Protein AF-A0A937JZW7-F1 (afdb_monomer_lite)

Structure (mmCIF, N/CA/C/O backbone):
data_AF-A0A937JZW7-F1
#
_entry.id   AF-A0A937JZW7-F1
#
loop_
_atom_site.group_PDB
_atom_site.id
_atom_site.type_symbol
_atom_site.label_atom_id
_atom_site.label_alt_id
_atom_site.label_comp_id
_atom_site.label_asym_id
_atom_site.label_entity_id
_atom_site.label_seq_id
_atom_site.pdbx_PDB_ins_code
_atom_site.Cartn_x
_atom_site.Cartn_y
_atom_site.Cartn_z
_atom_site.occupancy
_atom_site.B_iso_or_equiv
_atom_site.auth_seq_id
_atom_site.auth_comp_id
_atom_site.auth_asym_id
_atom_site.auth_atom_id
_atom_site.pdbx_PDB_model_num
ATOM 1 N N . MET A 1 1 ? -21.973 8.677 -14.167 1.00 33.25 1 MET A N 1
ATOM 2 C CA . MET A 1 1 ? -20.826 8.998 -15.044 1.00 33.25 1 MET A CA 1
ATOM 3 C C . MET A 1 1 ? -20.046 7.709 -15.232 1.00 33.25 1 MET A C 1
ATOM 5 O O . MET A 1 1 ? -19.801 7.050 -14.233 1.00 33.25 1 MET A O 1
ATOM 9 N N . ALA A 1 2 ? -19.774 7.284 -16.466 1.00 32.41 2 ALA A N 1
ATOM 10 C CA . ALA A 1 2 ? -19.089 6.018 -16.739 1.00 32.41 2 ALA A CA 1
ATOM 11 C C . ALA A 1 2 ? -17.588 6.276 -16.925 1.00 32.41 2 ALA A C 1
ATOM 13 O O . ALA A 1 2 ? -17.199 6.986 -17.850 1.00 32.41 2 ALA A O 1
ATOM 14 N N . THR A 1 3 ? -16.759 5.736 -16.034 1.00 32.16 3 THR A N 1
ATOM 15 C CA . THR A 1 3 ? -15.297 5.839 -16.112 1.00 32.16 3 THR A CA 1
ATOM 16 C C . THR A 1 3 ? -14.780 4.819 -17.125 1.00 32.16 3 THR A C 1
ATOM 18 O O . THR A 1 3 ? -15.023 3.622 -16.990 1.00 32.16 3 THR A O 1
ATOM 21 N N . GLN A 1 4 ? -14.092 5.283 -18.168 1.00 31.52 4 GLN A N 1
ATOM 22 C CA . GLN A 1 4 ? -13.534 4.420 -19.207 1.00 31.52 4 GLN A CA 1
ATOM 23 C C . GLN A 1 4 ? -12.167 3.875 -18.769 1.00 31.52 4 GLN A C 1
ATOM 25 O O . GLN A 1 4 ? -11.205 4.628 -18.637 1.00 31.52 4 GLN A O 1
ATOM 30 N N . LEU A 1 5 ? -12.088 2.562 -18.535 1.00 35.84 5 LEU A N 1
ATOM 31 C CA . LEU A 1 5 ? -10.853 1.854 -18.187 1.00 35.84 5 LEU A CA 1
ATOM 32 C C . LEU A 1 5 ? -9.959 1.711 -19.432 1.00 35.84 5 LEU A C 1
ATOM 34 O O . LEU A 1 5 ? -10.343 1.068 -20.410 1.00 35.84 5 LEU A O 1
ATOM 38 N N . TYR A 1 6 ? -8.763 2.301 -19.403 1.00 37.03 6 TYR A N 1
ATOM 39 C CA . TYR A 1 6 ? -7.737 2.110 -20.432 1.00 37.03 6 TYR A CA 1
ATOM 40 C C . TYR A 1 6 ? -6.861 0.904 -20.077 1.00 37.03 6 TYR A C 1
ATOM 42 O O . TYR A 1 6 ? -6.013 0.984 -19.192 1.00 37.03 6 TYR A O 1
ATOM 50 N N . VAL A 1 7 ? -7.033 -0.212 -20.789 1.00 44.12 7 VAL A N 1
ATOM 51 C CA . VAL A 1 7 ? -6.154 -1.387 -20.667 1.00 44.12 7 VAL A CA 1
ATOM 52 C C . VAL A 1 7 ? -4.987 -1.237 -21.645 1.00 44.12 7 VAL A C 1
ATOM 54 O O . VAL A 1 7 ? -5.178 -1.210 -22.863 1.00 44.12 7 VAL A O 1
ATOM 57 N N . LYS A 1 8 ? -3.755 -1.140 -21.134 1.00 43.12 8 LYS A N 1
ATOM 58 C CA . LYS A 1 8 ? -2.540 -1.078 -21.961 1.00 43.12 8 LYS A CA 1
ATOM 59 C C . LYS A 1 8 ? -2.160 -2.485 -22.429 1.00 43.12 8 LYS A C 1
ATOM 61 O O . LYS A 1 8 ? -1.347 -3.166 -21.820 1.00 43.12 8 LYS A O 1
ATOM 66 N N . THR A 1 9 ? -2.753 -2.940 -23.526 1.00 48.00 9 THR A N 1
ATOM 67 C CA . THR A 1 9 ? -2.437 -4.250 -24.118 1.00 48.00 9 THR A CA 1
ATOM 68 C C . THR A 1 9 ? -1.087 -4.249 -24.843 1.00 48.00 9 THR A C 1
ATOM 70 O O . THR A 1 9 ? -0.912 -3.524 -25.824 1.00 48.00 9 THR A O 1
ATOM 73 N N . LYS A 1 10 ? -0.148 -5.109 -24.423 1.00 52.41 10 LYS A N 1
ATOM 74 C CA . LYS A 1 10 ? 1.067 -5.432 -25.195 1.00 52.41 10 LYS A CA 1
ATOM 75 C C . LYS A 1 10 ? 0.807 -6.667 -26.067 1.00 52.41 10 LYS A C 1
ATOM 77 O O . LYS A 1 10 ? 0.259 -7.665 -25.603 1.00 52.41 10 LYS A O 1
ATOM 82 N N . LYS A 1 11 ? 1.179 -6.602 -27.350 1.00 54.97 11 LYS A N 1
ATOM 83 C CA . LYS A 1 11 ? 1.067 -7.734 -28.288 1.00 54.97 11 LYS A CA 1
ATOM 84 C C . LYS A 1 11 ? 2.317 -8.608 -28.185 1.00 54.97 11 LYS A C 1
ATOM 86 O O . LYS A 1 11 ? 3.413 -8.120 -28.446 1.00 54.97 11 LYS A O 1
ATOM 91 N N . GLY A 1 12 ? 2.144 -9.876 -27.820 1.00 55.84 12 GLY A N 1
ATOM 92 C CA . GLY A 1 12 ? 3.203 -10.884 -27.865 1.00 55.84 12 GLY A CA 1
ATOM 93 C C . GLY A 1 12 ? 3.228 -11.601 -29.215 1.00 55.84 12 GLY A C 1
ATOM 94 O O . GLY A 1 12 ? 2.178 -11.873 -29.804 1.00 55.84 12 GLY A O 1
ATOM 95 N N . TYR A 1 13 ? 4.424 -11.928 -29.700 1.00 70.12 13 TYR A N 1
ATOM 96 C CA . TYR A 1 13 ? 4.620 -12.710 -30.920 1.00 70.12 13 TYR A CA 1
ATOM 97 C C . TYR A 1 13 ? 5.518 -13.903 -30.607 1.00 70.12 13 TYR A C 1
ATOM 99 O O . TYR A 1 13 ? 6.548 -13.741 -29.958 1.00 70.12 13 TYR A O 1
ATOM 107 N N . ILE A 1 14 ? 5.142 -15.085 -31.092 1.00 70.00 14 ILE A N 1
ATOM 108 C CA . ILE A 1 14 ? 6.017 -16.262 -31.108 1.00 70.00 14 ILE A CA 1
ATOM 109 C C . ILE A 1 14 ? 6.509 -16.460 -32.541 1.00 70.00 14 ILE A C 1
ATOM 111 O O . ILE A 1 14 ? 5.720 -16.373 -33.484 1.00 70.00 14 ILE A O 1
ATOM 115 N N . TYR A 1 15 ? 7.806 -16.716 -32.701 1.00 70.56 15 TYR A N 1
ATOM 116 C CA . TYR A 1 15 ? 8.421 -17.032 -33.988 1.00 70.56 15 TYR A CA 1
ATOM 117 C C . TYR A 1 15 ? 8.579 -18.549 -34.138 1.00 70.56 15 TYR A C 1
ATOM 119 O O . TYR A 1 15 ? 9.352 -19.168 -33.412 1.00 70.56 15 TYR A O 1
ATOM 127 N N . GLU A 1 16 ? 7.855 -19.142 -35.086 1.00 77.00 16 GLU A N 1
ATOM 128 C CA . GLU A 1 16 ? 7.901 -20.574 -35.405 1.00 77.00 16 GLU A CA 1
ATOM 129 C C . GLU A 1 16 ? 7.823 -20.778 -36.920 1.00 77.00 16 GLU A C 1
ATOM 131 O O . GLU A 1 16 ? 7.019 -20.135 -37.594 1.00 77.00 16 GLU A O 1
ATOM 136 N N . ASN A 1 17 ? 8.608 -21.713 -37.468 1.00 72.56 17 ASN A N 1
ATOM 137 C CA . ASN A 1 17 ? 8.569 -22.093 -38.890 1.00 72.56 17 ASN A CA 1
ATOM 138 C C . ASN A 1 17 ? 8.607 -20.884 -39.851 1.00 72.56 17 ASN A C 1
ATOM 140 O O . ASN A 1 17 ? 7.768 -20.759 -40.747 1.00 72.56 17 ASN A O 1
ATOM 144 N N . ASN A 1 18 ? 9.563 -19.972 -39.638 1.00 76.19 18 ASN A N 1
ATOM 145 C CA . ASN A 1 18 ? 9.732 -18.731 -40.404 1.00 76.19 18 ASN A CA 1
ATOM 146 C C . ASN A 1 18 ? 8.523 -17.776 -40.411 1.00 76.19 18 ASN A C 1
ATOM 148 O O . ASN A 1 18 ? 8.438 -16.901 -41.270 1.00 76.19 18 ASN A O 1
ATOM 152 N N . ASN A 1 19 ? 7.600 -17.903 -39.454 1.00 67.44 19 ASN A N 1
ATOM 153 C CA . ASN A 1 19 ? 6.432 -17.036 -39.347 1.00 67.44 19 ASN A CA 1
ATOM 154 C C . ASN A 1 19 ? 6.188 -16.576 -37.905 1.00 67.44 19 ASN A C 1
ATOM 156 O O . ASN A 1 19 ? 6.408 -17.311 -36.942 1.00 67.44 19 ASN A O 1
ATOM 160 N N . PHE A 1 20 ? 5.682 -15.350 -37.759 1.00 72.69 20 PHE A N 1
ATOM 161 C CA . PHE A 1 20 ? 5.207 -14.837 -36.478 1.00 72.69 20 PHE A CA 1
ATOM 162 C C . PHE A 1 20 ? 3.748 -15.238 -36.265 1.00 72.69 20 PHE A C 1
ATOM 164 O O . PHE A 1 20 ? 2.875 -14.874 -37.053 1.00 72.69 20 PHE A O 1
ATOM 171 N N . LYS A 1 21 ? 3.467 -15.945 -35.171 1.00 77.25 21 LYS A N 1
ATOM 172 C CA . LYS A 1 21 ? 2.104 -16.172 -34.684 1.00 77.25 21 LYS A CA 1
ATOM 173 C C . LYS A 1 21 ? 1.806 -15.180 -33.565 1.00 77.25 21 LYS A C 1
ATOM 175 O O . LYS A 1 21 ? 2.568 -15.065 -32.604 1.00 77.25 21 LYS A O 1
ATOM 180 N N . THR A 1 22 ? 0.695 -14.458 -33.685 1.00 63.03 22 THR A N 1
ATOM 181 C CA . THR A 1 22 ? 0.192 -13.603 -32.605 1.00 63.03 22 THR A CA 1
ATOM 182 C C . THR A 1 22 ? -0.320 -14.488 -31.479 1.00 63.03 22 THR A C 1
ATOM 184 O O . THR A 1 22 ? -1.243 -15.275 -31.684 1.00 63.03 22 THR A O 1
ATOM 187 N N . ILE A 1 23 ? 0.259 -14.343 -30.291 1.00 62.31 23 ILE A N 1
ATOM 188 C CA . ILE A 1 23 ? -0.305 -14.928 -29.078 1.00 62.31 23 ILE A CA 1
ATOM 189 C C . ILE A 1 23 ? -1.183 -13.899 -28.375 1.00 62.31 23 ILE A C 1
ATOM 191 O O . ILE A 1 23 ? -0.942 -12.690 -28.430 1.00 62.31 23 ILE A O 1
ATOM 195 N N . LYS A 1 24 ? -2.263 -14.399 -27.774 1.00 50.38 24 LYS A N 1
ATOM 196 C CA . LYS A 1 24 ? -3.271 -13.596 -27.086 1.00 50.38 24 LYS A CA 1
ATOM 197 C C . LYS A 1 24 ? -2.618 -12.824 -25.929 1.00 50.38 24 LYS A C 1
ATOM 199 O O . LYS A 1 24 ? -1.690 -13.307 -25.293 1.00 50.38 24 LYS A O 1
ATOM 204 N N . PHE A 1 25 ? -3.109 -11.605 -25.756 1.00 50.09 25 PHE A N 1
ATOM 205 C CA . PHE A 1 25 ? -2.622 -10.513 -24.918 1.00 50.09 25 PHE A CA 1
ATOM 206 C C . PHE A 1 25 ? -2.080 -10.916 -23.539 1.00 50.09 25 PHE A C 1
ATOM 208 O O . PHE A 1 25 ? -2.742 -11.642 -22.807 1.00 50.09 25 PHE A O 1
ATOM 215 N N . ILE A 1 26 ? -0.932 -10.341 -23.170 1.00 51.28 26 ILE A N 1
ATOM 216 C CA . ILE A 1 26 ? -0.556 -10.147 -21.767 1.00 51.28 26 ILE A CA 1
ATOM 217 C C . ILE A 1 26 ? -1.196 -8.813 -21.379 1.00 51.28 26 ILE A C 1
ATOM 219 O O . ILE A 1 26 ? -0.769 -7.756 -21.862 1.00 51.28 26 ILE A O 1
ATOM 223 N N . SER A 1 27 ? -2.281 -8.851 -20.613 1.00 52.00 27 SER A N 1
ATOM 224 C CA . SER A 1 27 ? -2.715 -7.670 -19.877 1.00 52.00 27 SER A CA 1
ATOM 225 C C . SER A 1 27 ? -1.698 -7.425 -18.763 1.00 52.00 27 SER A C 1
ATOM 227 O O . SER A 1 27 ? -1.299 -8.351 -18.062 1.00 52.00 27 SER A O 1
ATOM 229 N N . ASP A 1 28 ? -1.227 -6.183 -18.630 1.00 57.91 28 ASP A N 1
ATOM 230 C CA . ASP A 1 28 ? -0.708 -5.719 -17.342 1.00 57.91 28 ASP A CA 1
ATOM 231 C C . ASP A 1 28 ? -1.925 -5.728 -16.404 1.00 57.91 28 ASP A C 1
ATOM 233 O O . ASP A 1 28 ? -2.672 -4.748 -16.363 1.00 57.91 28 ASP A O 1
ATOM 237 N N . ASP A 1 29 ? -2.186 -6.849 -15.725 1.00 70.06 29 ASP A N 1
ATOM 238 C CA . ASP A 1 29 ? -3.260 -7.003 -14.730 1.00 70.06 29 ASP A CA 1
ATOM 239 C C . ASP A 1 29 ? -2.892 -6.246 -13.443 1.00 70.06 29 ASP A C 1
ATOM 241 O O . ASP A 1 29 ? -2.894 -6.777 -12.337 1.00 70.06 29 ASP A O 1
ATOM 245 N N . LYS A 1 30 ? -2.531 -4.966 -13.586 1.00 84.44 30 LYS A N 1
ATOM 246 C CA . LYS A 1 30 ? -2.352 -4.071 -12.452 1.00 84.44 30 LYS A CA 1
ATOM 247 C C . LYS A 1 30 ? -3.724 -3.860 -11.819 1.00 84.44 30 LYS A C 1
ATOM 249 O O . LYS A 1 30 ? -4.612 -3.273 -12.440 1.00 84.44 30 LYS A O 1
ATOM 254 N N . LEU A 1 31 ? -3.883 -4.299 -10.577 1.00 89.88 31 LEU A N 1
ATOM 255 C CA . LEU A 1 31 ? -5.099 -4.067 -9.808 1.00 89.88 31 LEU A CA 1
ATOM 256 C C . LEU A 1 31 ? -5.298 -2.568 -9.591 1.00 89.88 31 LEU A C 1
ATOM 258 O O . LEU A 1 31 ? -4.359 -1.856 -9.226 1.00 89.88 31 LEU A O 1
ATOM 262 N N . ASN A 1 32 ? -6.524 -2.087 -9.786 1.00 91.56 32 ASN A N 1
ATOM 263 C CA . ASN A 1 32 ? -6.867 -0.692 -9.533 1.00 91.56 32 ASN A CA 1
ATOM 264 C C . ASN A 1 32 ? -6.927 -0.438 -8.023 1.00 91.56 32 ASN A C 1
ATOM 266 O O . ASN A 1 32 ? -7.671 -1.113 -7.316 1.00 91.56 32 ASN A O 1
ATOM 270 N N . ALA A 1 33 ? -6.158 0.542 -7.554 1.00 95.12 33 ALA A N 1
ATOM 271 C CA . ALA A 1 33 ? -6.229 1.034 -6.184 1.00 95.12 33 ALA A CA 1
ATOM 272 C C . ALA A 1 33 ? -7.044 2.331 -6.129 1.00 95.12 33 ALA A C 1
ATOM 274 O O . ALA A 1 33 ? -7.026 3.117 -7.078 1.00 95.12 33 ALA A O 1
ATOM 275 N N . ILE A 1 34 ? -7.727 2.554 -5.007 1.00 96.81 34 ILE A N 1
ATOM 276 C CA . ILE A 1 34 ? -8.430 3.802 -4.688 1.00 96.81 34 ILE A CA 1
ATOM 277 C C . ILE A 1 34 ? -7.416 4.943 -4.557 1.00 96.81 34 ILE A C 1
ATOM 279 O O . ILE A 1 34 ? -7.602 6.025 -5.112 1.00 96.81 34 ILE A O 1
ATOM 283 N N . ILE A 1 35 ? -6.320 4.669 -3.851 1.00 97.44 35 ILE A N 1
ATOM 284 C CA . ILE A 1 35 ? -5.170 5.552 -3.676 1.00 97.44 35 ILE A CA 1
ATOM 285 C C . ILE A 1 35 ? -3.898 4.703 -3.609 1.00 97.44 35 ILE A C 1
ATOM 287 O O . ILE A 1 35 ? -3.930 3.561 -3.149 1.00 97.44 35 ILE A O 1
ATOM 291 N N . GLU A 1 36 ? -2.783 5.225 -4.113 1.00 97.25 36 GLU A N 1
ATOM 292 C CA . GLU A 1 36 ? -1.519 4.494 -4.187 1.00 97.25 36 GLU A CA 1
ATOM 293 C C . GLU A 1 36 ? -0.314 5.417 -4.017 1.00 97.25 36 GLU A C 1
ATOM 295 O O . GLU A 1 36 ? -0.331 6.550 -4.490 1.00 97.25 36 GLU A O 1
ATOM 300 N N . LEU A 1 37 ? 0.722 4.892 -3.362 1.00 96.44 37 LEU A N 1
ATOM 301 C CA . LEU A 1 37 ? 2.062 5.456 -3.282 1.00 96.44 37 LEU A CA 1
ATOM 302 C C . LEU A 1 37 ? 2.965 4.680 -4.243 1.00 96.44 37 LEU A C 1
ATOM 304 O O . LEU A 1 37 ? 3.022 3.446 -4.196 1.00 96.44 37 LEU A O 1
ATOM 308 N N . LYS A 1 38 ? 3.684 5.391 -5.109 1.00 95.56 38 LYS A N 1
ATOM 309 C CA . LYS A 1 38 ? 4.629 4.828 -6.078 1.00 95.56 38 LYS A CA 1
ATOM 310 C C . LYS A 1 38 ? 6.022 5.361 -5.836 1.00 95.56 38 LYS A C 1
ATOM 312 O O . LYS A 1 38 ? 6.207 6.506 -5.4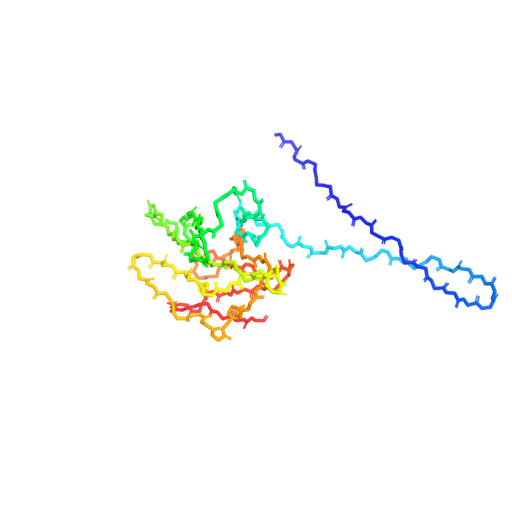38 1.00 95.56 38 LYS A O 1
ATOM 317 N N . SER A 1 39 ? 7.021 4.566 -6.201 1.00 93.88 39 SER A N 1
ATOM 318 C CA . SER A 1 39 ? 8.402 5.053 -6.249 1.00 93.88 39 SER A CA 1
ATOM 319 C C . SER A 1 39 ? 8.575 6.214 -7.240 1.00 93.88 39 SER A C 1
ATOM 321 O O . SER A 1 39 ? 9.380 7.110 -7.013 1.00 93.88 39 SER A O 1
ATOM 323 N N . GLU A 1 40 ? 7.769 6.249 -8.302 1.00 93.00 40 GLU A N 1
ATOM 324 C CA . GLU A 1 40 ? 7.757 7.328 -9.297 1.00 93.00 40 GLU A CA 1
ATOM 325 C C . GLU A 1 40 ? 7.299 8.679 -8.728 1.00 93.00 40 GLU A C 1
ATOM 327 O O . GLU A 1 40 ? 7.723 9.714 -9.239 1.00 93.00 40 GLU A O 1
ATOM 332 N N . ASP A 1 41 ? 6.501 8.688 -7.654 1.00 92.25 41 ASP A N 1
ATOM 333 C CA . ASP A 1 41 ? 6.022 9.924 -7.017 1.00 92.25 41 ASP A CA 1
ATOM 334 C C . ASP A 1 41 ? 7.173 10.720 -6.374 1.00 92.25 41 ASP A C 1
ATOM 336 O O . ASP A 1 41 ? 7.050 11.913 -6.115 1.00 92.25 41 ASP A O 1
ATOM 340 N N . PHE A 1 42 ? 8.330 10.091 -6.149 1.00 90.94 42 PHE A N 1
ATOM 341 C CA . PHE A 1 42 ? 9.526 10.764 -5.643 1.00 90.94 42 PHE A CA 1
ATOM 342 C C . PHE A 1 42 ? 10.292 11.505 -6.742 1.00 90.94 42 PHE A C 1
ATOM 344 O O . PHE A 1 42 ? 10.973 12.484 -6.449 1.00 90.94 42 PHE A O 1
ATOM 351 N N . LEU A 1 43 ? 10.142 11.092 -8.006 1.00 85.81 43 LEU A N 1
ATOM 352 C CA . LEU A 1 43 ? 10.864 11.666 -9.148 1.00 85.81 43 LEU A CA 1
ATOM 353 C C . LEU A 1 43 ? 10.328 13.037 -9.573 1.00 85.81 43 LEU A C 1
ATOM 355 O O . LEU A 1 43 ? 10.954 13.727 -10.372 1.00 85.81 43 LEU A O 1
ATOM 359 N N . THR A 1 44 ? 9.157 13.435 -9.075 1.00 79.75 44 THR A N 1
ATOM 360 C CA . THR A 1 44 ? 8.537 14.728 -9.393 1.00 79.75 44 THR A CA 1
ATOM 361 C C . THR A 1 44 ? 9.050 15.875 -8.528 1.00 79.75 44 THR A C 1
ATOM 363 O O . THR A 1 44 ? 8.572 16.999 -8.663 1.00 79.75 44 THR A O 1
ATOM 366 N N . TYR A 1 45 ? 9.988 15.612 -7.620 1.00 68.69 45 TYR A N 1
ATOM 367 C CA . TYR A 1 45 ? 10.518 16.607 -6.701 1.00 68.69 45 TYR A CA 1
ATOM 368 C C . TYR A 1 45 ? 11.984 16.912 -7.006 1.00 68.69 45 TYR A C 1
ATOM 370 O O . TYR A 1 45 ? 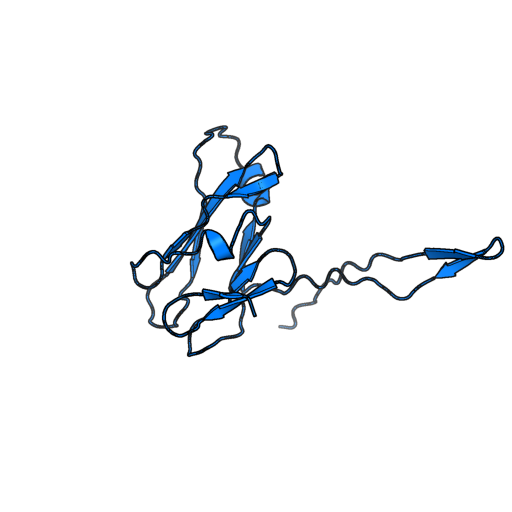12.788 16.001 -7.132 1.00 68.69 45 TYR A O 1
ATOM 378 N N . GLU A 1 46 ? 12.327 18.199 -7.062 1.00 65.56 46 GLU A N 1
ATOM 379 C CA . GLU A 1 46 ? 13.694 18.685 -7.325 1.00 65.56 46 GLU A CA 1
ATOM 380 C C . GLU A 1 46 ? 14.604 18.685 -6.078 1.00 65.56 46 GLU A C 1
ATOM 382 O O . GLU A 1 46 ? 15.734 19.161 -6.130 1.00 65.56 46 GLU A O 1
ATOM 387 N N . ASP A 1 47 ? 14.106 18.198 -4.939 1.00 64.00 47 ASP A N 1
ATOM 388 C CA . ASP A 1 47 ? 14.826 18.200 -3.664 1.00 64.00 47 ASP A CA 1
ATOM 389 C C . ASP A 1 47 ? 15.481 16.827 -3.434 1.00 64.00 47 ASP A C 1
ATOM 391 O O . ASP A 1 47 ? 14.799 15.868 -3.059 1.00 64.00 47 ASP A O 1
ATOM 395 N N . ASP A 1 48 ? 16.796 16.753 -3.678 1.00 59.53 48 ASP A N 1
ATOM 396 C CA . ASP A 1 48 ? 17.682 15.575 -3.563 1.00 59.53 48 ASP A CA 1
ATOM 397 C C . ASP A 1 48 ? 17.953 15.157 -2.099 1.00 59.53 48 ASP A C 1
ATOM 399 O O . ASP A 1 48 ? 19.043 14.710 -1.719 1.00 59.53 48 ASP A O 1
ATOM 403 N N . THR A 1 49 ? 16.974 15.318 -1.211 1.00 64.75 49 THR A N 1
ATOM 404 C CA . THR A 1 49 ? 17.108 14.855 0.169 1.00 64.75 49 THR A CA 1
ATOM 405 C C . THR A 1 49 ? 17.000 13.328 0.215 1.00 64.75 49 THR A C 1
ATOM 407 O O . THR A 1 49 ? 15.919 12.752 0.124 1.00 64.75 49 THR A O 1
ATOM 410 N N . PHE A 1 50 ? 18.145 12.667 0.412 1.00 62.28 50 PHE A N 1
ATOM 411 C CA . PHE A 1 50 ? 18.293 11.202 0.465 1.00 62.28 50 PHE A CA 1
ATOM 412 C C . PHE A 1 50 ? 17.392 10.497 1.505 1.00 62.28 50 PHE A C 1
ATOM 414 O O . PHE A 1 50 ? 17.164 9.296 1.405 1.00 62.28 50 PHE A O 1
ATOM 421 N N . ASP A 1 51 ? 16.861 11.225 2.495 1.00 73.19 51 ASP A N 1
ATOM 422 C CA . ASP A 1 51 ? 15.983 10.685 3.549 1.00 73.19 51 ASP A CA 1
ATOM 423 C C . ASP A 1 51 ? 14.512 11.114 3.403 1.00 73.19 51 ASP A C 1
ATOM 425 O O . ASP A 1 51 ? 13.733 11.130 4.358 1.00 73.19 51 ASP A O 1
ATOM 429 N N . LYS A 1 52 ? 14.111 11.509 2.194 1.00 85.38 52 LYS A N 1
ATOM 430 C CA . LYS A 1 52 ? 12.741 11.929 1.934 1.00 85.38 52 LYS A CA 1
ATOM 431 C C . LYS A 1 52 ? 11.764 10.766 2.112 1.00 85.38 52 LYS A C 1
ATOM 433 O O . LYS A 1 52 ? 11.882 9.724 1.468 1.00 85.38 52 LYS A O 1
ATOM 438 N N . LYS A 1 53 ? 10.748 10.995 2.944 1.00 91.88 53 LYS A N 1
ATOM 439 C CA . LYS A 1 53 ? 9.606 10.102 3.162 1.00 91.88 53 LYS A CA 1
ATOM 440 C C . LYS A 1 53 ? 8.358 10.732 2.543 1.00 91.88 53 LYS A C 1
ATOM 442 O O . LYS A 1 53 ? 8.075 11.901 2.802 1.00 91.88 53 LYS A O 1
ATOM 447 N N . LEU A 1 54 ? 7.635 9.977 1.718 1.00 94.56 54 LEU A N 1
ATOM 448 C CA . LEU A 1 54 ? 6.312 10.366 1.219 1.00 94.56 54 LEU A CA 1
ATOM 449 C C . LEU A 1 54 ? 5.250 9.472 1.846 1.00 94.56 54 LEU A C 1
ATOM 451 O O . LEU A 1 54 ? 5.521 8.318 2.194 1.00 94.56 54 LEU A O 1
ATOM 455 N N . SER A 1 55 ? 4.040 10.009 1.967 1.00 96.12 55 SER A N 1
ATOM 456 C CA . SER A 1 55 ? 2.901 9.273 2.488 1.00 96.12 55 SER A CA 1
ATOM 457 C C . SER A 1 55 ? 1.594 9.624 1.794 1.00 96.12 55 SER A C 1
ATOM 459 O O . SER A 1 55 ? 1.424 10.701 1.220 1.00 96.12 55 SER A O 1
ATOM 461 N N . ILE A 1 56 ? 0.677 8.664 1.843 1.00 97.38 56 ILE A N 1
ATOM 462 C CA . ILE A 1 56 ? -0.720 8.797 1.453 1.00 97.38 56 ILE A CA 1
ATOM 463 C C . ILE A 1 56 ? -1.586 8.558 2.687 1.00 97.38 56 ILE A C 1
ATOM 465 O O . ILE A 1 56 ? -1.216 7.785 3.574 1.00 97.38 56 ILE A O 1
ATOM 469 N N . LYS A 1 57 ? -2.745 9.214 2.723 1.00 97.75 57 LYS A N 1
ATOM 470 C CA . LYS A 1 57 ? -3.716 9.078 3.805 1.00 97.75 57 LYS A CA 1
ATOM 471 C C . LYS A 1 57 ? -5.018 8.486 3.302 1.00 97.75 57 LYS A C 1
ATOM 473 O O . LYS A 1 57 ? -5.474 8.853 2.217 1.00 97.75 57 LYS A O 1
ATOM 478 N N . TYR A 1 58 ? -5.588 7.568 4.072 1.00 97.56 58 TYR A N 1
ATOM 479 C CA . TYR A 1 58 ? -6.859 6.922 3.765 1.00 97.56 58 TYR A CA 1
ATOM 480 C C . TYR A 1 58 ? -7.427 6.254 5.019 1.00 97.56 58 TYR A C 1
ATOM 482 O O . TYR A 1 58 ? -6.662 5.691 5.782 1.00 97.56 58 TYR A O 1
ATOM 490 N N . ASP A 1 59 ? -8.740 6.286 5.224 1.00 97.56 59 ASP A N 1
ATOM 491 C CA . ASP A 1 59 ? -9.413 5.576 6.324 1.00 97.56 59 ASP A CA 1
ATOM 492 C C . ASP A 1 59 ? -9.545 4.075 5.982 1.00 97.56 59 ASP A C 1
ATOM 494 O O . ASP A 1 59 ? -10.383 3.677 5.165 1.00 97.56 59 ASP A O 1
ATOM 498 N N . LEU A 1 60 ? -8.657 3.238 6.529 1.00 97.06 60 LEU A N 1
ATOM 499 C CA . LEU A 1 60 ? -8.534 1.823 6.163 1.00 97.06 60 LEU A CA 1
ATOM 500 C C . LEU A 1 60 ? -9.617 0.955 6.809 1.00 97.06 60 LEU A C 1
ATOM 502 O O . LEU A 1 60 ? -9.992 -0.056 6.215 1.00 97.06 60 LEU A O 1
ATOM 506 N N . ASP A 1 61 ? -10.138 1.318 7.980 1.00 96.81 61 ASP A N 1
ATOM 507 C CA . ASP A 1 61 ? -11.147 0.541 8.717 1.00 96.81 61 ASP A CA 1
ATOM 508 C C . ASP A 1 61 ? -12.548 1.191 8.737 1.00 96.81 61 ASP A C 1
ATOM 510 O O . ASP A 1 61 ? -13.504 0.602 9.239 1.00 96.81 61 ASP A O 1
ATOM 514 N N . ASN A 1 62 ? -12.713 2.339 8.075 1.00 94.50 62 ASN A N 1
ATOM 515 C CA . ASN A 1 62 ? -13.952 3.117 7.957 1.00 94.50 62 ASN A CA 1
ATOM 516 C C . ASN A 1 62 ? -14.474 3.659 9.293 1.00 94.50 62 ASN A C 1
ATOM 518 O O . ASN A 1 62 ? -15.692 3.764 9.489 1.00 94.50 62 ASN A O 1
ATOM 522 N N . ASN A 1 63 ? -13.581 3.995 10.220 1.00 94.06 63 ASN A N 1
ATOM 523 C CA . ASN A 1 63 ? -13.965 4.565 11.508 1.00 94.06 63 ASN A CA 1
ATOM 524 C C . ASN A 1 63 ? -14.010 6.108 11.524 1.00 94.06 63 ASN A C 1
ATOM 526 O O . ASN A 1 63 ? -14.389 6.704 12.538 1.00 94.06 63 ASN A O 1
ATOM 530 N N . GLY A 1 64 ? -13.679 6.756 10.404 1.00 93.81 64 GLY A N 1
ATOM 531 C CA . GLY A 1 64 ? -13.657 8.208 10.236 1.00 93.81 64 GLY A CA 1
ATOM 532 C C . GLY A 1 64 ? -12.331 8.878 10.609 1.00 93.81 64 GLY A C 1
ATOM 533 O O . GLY A 1 64 ? -12.261 10.109 10.581 1.00 93.81 64 GLY A O 1
ATOM 534 N N . ILE A 1 65 ? -11.299 8.111 10.967 1.00 94.62 65 ILE A N 1
ATOM 535 C CA . ILE A 1 65 ? -9.940 8.581 11.252 1.00 94.62 65 ILE A CA 1
ATOM 536 C C . ILE A 1 65 ? -9.053 8.221 10.057 1.00 94.62 65 ILE A C 1
ATOM 538 O O . ILE A 1 65 ? -9.092 7.105 9.555 1.00 94.62 65 ILE A O 1
ATOM 542 N N . GLU A 1 66 ? -8.254 9.173 9.573 1.00 95.56 66 GLU A N 1
ATOM 543 C CA . GLU A 1 66 ? -7.310 8.888 8.489 1.00 95.56 66 GLU A CA 1
ATOM 544 C C . GLU A 1 66 ? -6.124 8.060 8.997 1.00 95.56 66 GLU A C 1
ATOM 546 O O . GLU A 1 66 ? -5.430 8.466 9.933 1.00 95.56 66 GLU A O 1
ATOM 551 N N . ASP A 1 67 ? -5.847 6.957 8.308 1.00 97.81 67 ASP A N 1
ATOM 552 C CA . ASP A 1 67 ? -4.643 6.152 8.472 1.00 97.81 67 ASP A CA 1
ATOM 553 C C . ASP A 1 67 ? -3.566 6.579 7.473 1.00 97.81 67 ASP A C 1
ATOM 555 O O . ASP A 1 67 ? -3.829 7.316 6.516 1.00 97.81 67 ASP A O 1
ATOM 559 N N . GLU A 1 68 ? -2.332 6.119 7.679 1.00 97.88 68 GLU A N 1
ATOM 560 C CA . GLU A 1 68 ? -1.186 6.536 6.870 1.00 97.88 68 GLU A CA 1
ATOM 561 C C . GLU A 1 68 ? -0.429 5.341 6.289 1.00 97.88 68 GLU A C 1
ATOM 563 O O . GLU A 1 68 ? -0.056 4.410 7.000 1.00 97.88 68 GLU A O 1
ATOM 568 N N . ILE A 1 69 ? -0.144 5.401 4.987 1.00 97.44 69 ILE A N 1
ATOM 569 C CA . ILE A 1 69 ? 0.795 4.505 4.306 1.00 97.44 69 ILE A CA 1
ATOM 570 C C . ILE A 1 69 ? 1.952 5.359 3.818 1.00 97.44 69 ILE A C 1
ATOM 572 O O . ILE A 1 69 ? 1.751 6.354 3.121 1.00 97.44 69 ILE A O 1
ATOM 576 N N . SER A 1 70 ? 3.172 4.975 4.166 1.00 95.88 70 SER A N 1
ATOM 577 C CA . SER A 1 70 ? 4.359 5.772 3.882 1.00 95.88 70 SER A CA 1
ATOM 578 C C . SER A 1 70 ? 5.531 4.912 3.439 1.00 95.88 70 SER A C 1
ATOM 580 O O . SER A 1 70 ? 5.548 3.705 3.661 1.00 95.88 70 SER A O 1
ATOM 582 N N . GLY A 1 71 ? 6.515 5.540 2.804 1.00 94.50 71 GLY A N 1
ATOM 583 C CA . GLY A 1 71 ? 7.749 4.881 2.397 1.00 94.50 71 GLY A CA 1
ATOM 584 C C . GLY A 1 71 ? 8.819 5.879 1.983 1.00 94.50 71 GLY A C 1
ATOM 585 O O . GLY A 1 71 ? 8.577 7.087 1.910 1.00 94.50 71 GLY A O 1
ATOM 586 N N . LYS A 1 72 ? 10.008 5.358 1.700 1.00 93.50 72 LYS A N 1
ATOM 587 C CA . LYS A 1 72 ? 11.158 6.102 1.177 1.00 93.50 72 LYS A CA 1
ATOM 588 C C . LYS A 1 72 ? 11.571 5.558 -0.185 1.00 93.50 72 LYS A C 1
ATOM 590 O O . LYS A 1 72 ? 11.195 4.446 -0.553 1.00 93.50 72 LYS A O 1
ATOM 595 N N . TYR A 1 73 ? 12.355 6.326 -0.940 1.00 92.75 73 TYR A N 1
ATOM 596 C CA . TYR A 1 73 ? 12.768 5.955 -2.295 1.00 92.75 73 TYR A CA 1
ATOM 597 C C . TYR A 1 73 ? 14.200 5.434 -2.374 1.00 92.75 73 TYR A C 1
ATOM 599 O O . TYR A 1 73 ? 15.154 6.129 -2.035 1.00 92.75 73 TYR A O 1
ATOM 607 N N . TRP A 1 74 ? 14.363 4.208 -2.869 1.00 91.12 74 TRP A N 1
ATOM 608 C CA . TRP A 1 74 ? 15.667 3.603 -3.093 1.00 91.12 74 TRP A CA 1
ATOM 609 C C . TRP A 1 74 ? 16.077 3.749 -4.556 1.00 91.12 74 TRP A C 1
ATOM 611 O O . TRP A 1 74 ? 15.778 2.899 -5.401 1.00 91.12 74 TRP A O 1
ATOM 621 N N . GLU A 1 75 ? 16.827 4.811 -4.844 1.00 87.81 75 GLU A N 1
ATOM 622 C CA . GLU A 1 75 ? 17.254 5.180 -6.200 1.00 87.81 75 GLU A CA 1
ATOM 623 C C . GLU A 1 75 ? 17.935 4.041 -6.961 1.00 87.81 75 GLU A C 1
ATOM 625 O O . GLU A 1 75 ? 17.674 3.833 -8.145 1.00 87.81 75 GLU A O 1
ATOM 630 N N . ARG A 1 76 ? 18.772 3.251 -6.271 1.00 86.75 76 ARG A N 1
ATOM 631 C CA . ARG A 1 76 ? 19.531 2.152 -6.885 1.00 86.75 76 ARG A CA 1
ATOM 632 C C . ARG A 1 76 ? 18.633 1.121 -7.571 1.00 86.75 76 ARG A C 1
ATOM 634 O O . ARG A 1 76 ? 19.050 0.535 -8.568 1.00 86.75 76 ARG A O 1
ATOM 641 N N . TRP A 1 77 ? 17.439 0.884 -7.034 1.00 89.19 77 TRP A N 1
ATOM 642 C CA . TRP A 1 77 ? 16.505 -0.118 -7.553 1.00 89.19 77 TRP A CA 1
ATOM 643 C C . TRP A 1 77 ? 15.237 0.490 -8.155 1.00 89.19 77 TRP A C 1
ATOM 645 O O . TRP A 1 77 ? 14.466 -0.219 -8.803 1.00 89.19 77 TRP A O 1
ATOM 655 N N . GLY A 1 78 ? 15.026 1.797 -7.982 1.00 90.94 78 GLY A N 1
ATOM 656 C CA . GLY A 1 78 ? 13.800 2.465 -8.402 1.00 90.94 78 GLY A CA 1
ATOM 657 C C . GLY A 1 78 ? 12.568 1.944 -7.654 1.00 90.94 78 GLY A C 1
ATOM 658 O O . GLY A 1 78 ? 11.484 1.854 -8.237 1.00 90.94 78 GLY A O 1
ATOM 659 N N . SER A 1 79 ? 12.746 1.555 -6.390 1.00 94.00 79 SER A N 1
ATOM 660 C CA . SER A 1 79 ? 11.726 0.932 -5.540 1.00 94.00 79 SER A CA 1
ATOM 661 C C . SER A 1 79 ? 11.497 1.739 -4.268 1.00 94.00 79 SER A C 1
ATOM 663 O O . SER A 1 79 ? 12.338 2.539 -3.866 1.00 94.00 79 SER A O 1
ATOM 665 N N . LEU A 1 80 ? 10.362 1.500 -3.625 1.00 94.06 80 LEU A N 1
ATOM 666 C CA . LEU A 1 80 ? 10.115 1.914 -2.255 1.00 94.06 80 LEU A CA 1
ATOM 667 C C . LEU A 1 80 ? 10.917 1.029 -1.290 1.00 94.06 80 LEU A C 1
ATOM 669 O O . LEU A 1 80 ? 11.178 -0.140 -1.576 1.00 94.06 80 LEU A O 1
ATOM 673 N N . PHE A 1 81 ? 11.297 1.594 -0.152 1.00 92.38 81 PHE A N 1
ATOM 674 C CA . PHE A 1 81 ? 11.847 0.891 1.007 1.00 92.38 81 PHE A CA 1
ATOM 675 C C . PHE A 1 81 ? 11.336 1.558 2.291 1.00 92.38 81 PHE A C 1
ATOM 677 O O . PHE A 1 81 ? 10.698 2.609 2.206 1.00 92.38 81 PHE A O 1
ATOM 684 N N . ASP A 1 82 ? 11.595 0.951 3.457 1.00 91.94 82 ASP A N 1
ATOM 685 C CA . ASP A 1 82 ? 11.186 1.501 4.766 1.00 91.94 82 ASP A CA 1
ATOM 686 C 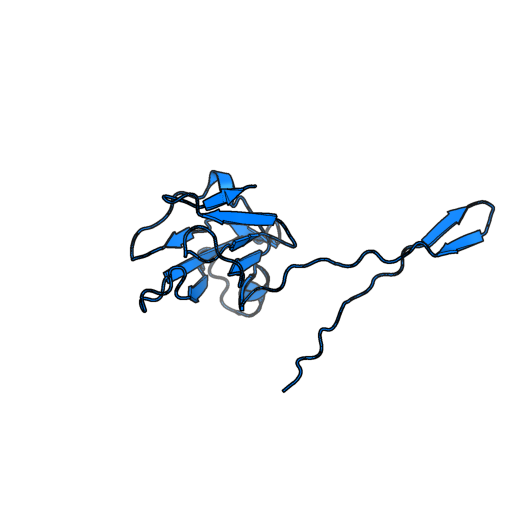C . ASP A 1 82 ? 9.687 1.863 4.779 1.00 91.94 82 ASP A C 1
ATOM 688 O O . ASP A 1 82 ? 9.274 2.989 5.063 1.00 91.94 82 ASP A O 1
ATOM 692 N N . CYS A 1 83 ? 8.879 0.919 4.282 1.00 94.00 83 CYS A N 1
ATOM 693 C CA . CYS A 1 83 ? 7.452 1.113 4.080 1.00 94.00 83 CYS A CA 1
ATOM 694 C C . CYS A 1 83 ? 6.696 0.841 5.377 1.00 94.00 83 CYS A C 1
ATOM 696 O O . CYS A 1 83 ? 6.783 -0.254 5.929 1.00 94.00 83 CYS A O 1
ATOM 698 N N . THR A 1 84 ? 5.901 1.813 5.808 1.00 94.88 84 THR A N 1
ATOM 699 C CA . THR A 1 84 ? 5.148 1.764 7.060 1.00 94.88 84 THR A CA 1
ATOM 700 C C . THR A 1 84 ? 3.657 1.897 6.781 1.00 94.88 84 THR A C 1
ATOM 702 O O . THR A 1 84 ? 3.254 2.712 5.948 1.00 94.88 84 THR A O 1
ATOM 705 N N . VAL A 1 85 ? 2.837 1.165 7.536 1.00 96.50 85 VAL A N 1
ATOM 706 C CA . VAL A 1 85 ? 1.392 1.401 7.632 1.00 96.50 85 VAL A CA 1
ATOM 707 C C . VAL A 1 85 ? 1.055 1.732 9.081 1.00 96.50 85 VAL A C 1
ATOM 709 O O . VAL A 1 85 ? 1.400 0.973 9.985 1.00 96.50 85 VAL A O 1
ATOM 712 N N . ILE A 1 86 ? 0.394 2.862 9.303 1.00 96.62 86 ILE A N 1
ATOM 713 C CA . ILE A 1 86 ? -0.113 3.290 10.605 1.00 96.62 86 ILE A CA 1
ATOM 714 C C . ILE A 1 86 ? -1.628 3.175 10.552 1.00 96.62 86 ILE A C 1
ATOM 716 O O . ILE A 1 86 ? -2.254 3.946 9.837 1.00 96.62 86 ILE A O 1
ATOM 720 N N . LEU A 1 87 ? -2.192 2.242 11.317 1.00 96.06 87 LEU A N 1
ATOM 721 C CA . LEU A 1 87 ? -3.633 2.046 11.474 1.00 96.06 87 LEU A CA 1
ATOM 722 C C . LEU A 1 87 ? -4.042 2.521 12.870 1.00 96.06 87 LEU A C 1
ATOM 724 O O . LEU A 1 87 ? -3.496 2.037 13.863 1.00 96.06 87 LEU A O 1
ATOM 728 N N . ASN A 1 88 ? -4.995 3.443 12.984 1.00 93.50 88 ASN A N 1
ATOM 729 C CA . ASN A 1 88 ? -5.487 3.950 14.267 1.00 93.50 88 ASN A CA 1
ATOM 730 C C . ASN A 1 88 ? -4.382 4.474 15.193 1.00 93.50 88 ASN A C 1
ATOM 732 O O . ASN A 1 88 ? -4.372 4.197 16.394 1.00 93.50 88 ASN A O 1
ATOM 736 N N . HIS A 1 89 ? -3.440 5.239 14.635 1.00 91.94 89 HIS A N 1
ATOM 737 C CA . HIS A 1 89 ? -2.250 5.751 15.332 1.00 91.94 89 HIS A CA 1
ATOM 738 C C . HIS A 1 89 ? -1.274 4.666 15.819 1.00 91.94 89 HIS A C 1
ATOM 740 O O . HIS A 1 89 ? -0.369 4.958 16.605 1.00 91.94 89 HIS A O 1
ATOM 746 N N . LYS A 1 90 ? -1.432 3.420 15.364 1.00 93.88 90 LYS A N 1
ATOM 747 C CA . LYS A 1 90 ? -0.525 2.316 15.661 1.00 93.88 90 LYS A CA 1
ATOM 748 C C . LYS A 1 90 ? 0.211 1.890 14.398 1.00 93.88 90 LYS A C 1
ATOM 750 O O . LYS A 1 90 ? -0.399 1.478 13.417 1.00 93.88 90 LYS A O 1
ATOM 755 N N . GLU A 1 91 ? 1.532 1.949 14.457 1.00 94.81 91 GLU A N 1
ATOM 756 C CA . GLU A 1 91 ? 2.399 1.404 13.420 1.00 94.81 91 GLU A CA 1
ATOM 757 C C . GLU A 1 91 ? 2.319 -0.131 13.382 1.00 94.81 91 GLU A C 1
ATOM 759 O O . GLU A 1 91 ? 2.326 -0.798 14.422 1.00 94.81 91 GLU A O 1
ATOM 764 N N . LEU A 1 92 ? 2.192 -0.680 12.175 1.00 93.88 92 LEU A N 1
ATOM 765 C CA . LEU A 1 92 ? 2.140 -2.112 11.910 1.00 93.88 92 LEU A CA 1
ATOM 766 C C . LEU A 1 92 ? 3.522 -2.632 11.507 1.00 93.88 92 LEU A C 1
ATOM 768 O O . LEU A 1 92 ? 4.204 -2.033 10.677 1.00 93.88 92 LEU A O 1
ATOM 772 N N . GLU A 1 93 ? 3.900 -3.795 12.034 1.00 88.12 93 GLU A N 1
ATOM 773 C CA . GLU A 1 93 ? 5.138 -4.483 11.660 1.00 88.12 93 GLU A CA 1
ATOM 774 C C . GLU A 1 93 ? 4.939 -5.231 10.332 1.00 88.12 93 GLU A C 1
ATOM 776 O O . GLU A 1 93 ? 4.245 -6.250 10.283 1.00 88.12 93 GLU A O 1
ATOM 781 N N . LEU A 1 94 ? 5.506 -4.697 9.243 1.00 87.06 94 LEU A N 1
ATOM 782 C CA . LEU A 1 94 ? 5.283 -5.187 7.871 1.00 87.06 94 LEU A CA 1
ATOM 783 C C . LEU A 1 94 ? 6.570 -5.376 7.050 1.00 87.06 94 LEU A C 1
ATOM 785 O O . LEU A 1 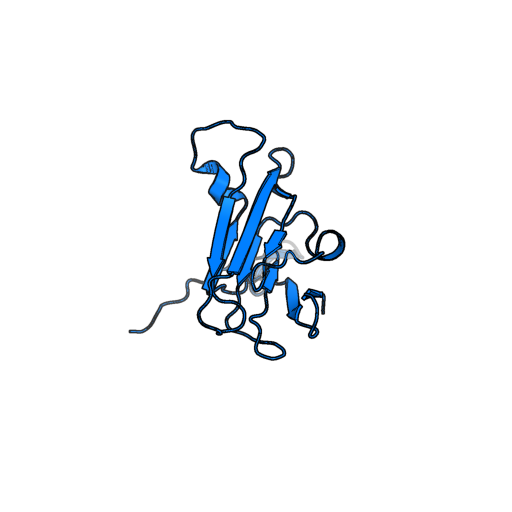94 ? 6.491 -5.631 5.846 1.00 87.06 94 LEU A O 1
ATOM 789 N N . GLU A 1 95 ? 7.748 -5.277 7.670 1.00 77.81 95 GLU A N 1
ATOM 790 C CA . GLU A 1 95 ? 9.048 -5.333 6.978 1.00 77.81 95 GLU A CA 1
ATOM 791 C C . GLU A 1 95 ? 9.233 -6.635 6.179 1.00 77.81 95 GLU A C 1
ATOM 793 O O . GLU A 1 95 ? 9.579 -6.592 4.995 1.00 77.81 95 GLU A O 1
ATOM 798 N N . ASP A 1 96 ? 8.889 -7.780 6.776 1.00 82.12 96 ASP A N 1
ATOM 799 C CA . ASP A 1 96 ? 8.979 -9.101 6.134 1.00 82.12 96 ASP A CA 1
ATOM 800 C C . ASP A 1 96 ? 7.873 -9.358 5.093 1.00 82.12 96 ASP A C 1
ATOM 802 O O . ASP A 1 96 ? 7.935 -10.316 4.317 1.00 82.12 96 ASP A O 1
ATOM 806 N N . VAL A 1 97 ? 6.844 -8.507 5.063 1.00 86.56 97 VAL A N 1
ATOM 807 C CA . VAL A 1 97 ? 5.677 -8.658 4.189 1.00 86.56 97 VAL A CA 1
ATOM 808 C C . VAL A 1 97 ? 5.831 -7.787 2.945 1.00 86.56 97 VAL A C 1
ATOM 810 O O . VAL A 1 97 ? 5.684 -8.273 1.825 1.00 86.56 97 VAL A O 1
ATOM 813 N N . ILE A 1 98 ? 6.155 -6.505 3.109 1.00 87.31 98 ILE A N 1
ATOM 814 C CA . ILE A 1 98 ? 6.124 -5.540 2.006 1.00 87.31 98 ILE A CA 1
ATOM 815 C C . ILE A 1 98 ? 7.380 -5.626 1.125 1.00 87.31 98 ILE A C 1
ATOM 817 O O . ILE A 1 98 ? 7.285 -5.521 -0.102 1.00 87.31 98 ILE A O 1
ATOM 821 N N . GLY A 1 99 ? 8.556 -5.857 1.717 1.00 88.12 99 GLY A N 1
ATOM 822 C CA . GLY A 1 99 ? 9.824 -5.873 0.985 1.00 88.12 99 GLY A CA 1
ATOM 823 C C . GLY A 1 99 ? 10.156 -4.516 0.342 1.00 88.12 99 GLY A C 1
ATOM 824 O O . GLY A 1 99 ? 10.045 -3.476 0.985 1.00 88.12 99 GLY A O 1
ATOM 825 N N . ALA A 1 100 ? 10.576 -4.522 -0.931 1.00 92.06 100 ALA A N 1
ATOM 826 C CA . ALA A 1 100 ? 10.979 -3.317 -1.675 1.00 92.06 100 ALA A CA 1
ATOM 827 C C . ALA A 1 100 ? 10.157 -3.106 -2.969 1.00 92.06 100 ALA A C 1
ATOM 829 O O . ALA A 1 100 ? 10.678 -3.276 -4.084 1.00 92.06 100 ALA A O 1
ATOM 830 N N . PRO A 1 101 ? 8.854 -2.794 -2.862 1.00 93.94 101 PRO A N 1
ATOM 831 C CA . PRO A 1 101 ? 7.965 -2.748 -4.012 1.00 93.94 101 PRO A CA 1
ATOM 832 C C . PRO A 1 101 ? 8.050 -1.420 -4.758 1.00 93.94 101 PRO A C 1
ATOM 834 O O . PRO A 1 101 ? 8.455 -0.402 -4.217 1.00 93.94 101 PRO A O 1
ATOM 837 N N . LYS A 1 102 ? 7.587 -1.380 -6.008 1.00 94.94 102 LYS A N 1
ATOM 838 C CA . LYS A 1 102 ? 7.443 -0.105 -6.740 1.00 94.94 102 LYS A CA 1
ATOM 839 C C . LYS A 1 102 ? 6.177 0.667 -6.375 1.00 94.94 102 LYS A C 1
ATOM 841 O O . LYS A 1 102 ? 6.035 1.828 -6.747 1.00 94.94 102 LYS A O 1
ATOM 846 N N . ARG A 1 103 ? 5.240 -0.004 -5.706 1.00 95.31 103 ARG A N 1
ATOM 847 C CA . ARG A 1 103 ? 3.892 0.484 -5.448 1.00 95.31 103 ARG A CA 1
ATOM 848 C C . ARG A 1 103 ? 3.301 -0.184 -4.219 1.00 95.31 103 ARG A C 1
ATOM 850 O O . ARG A 1 103 ? 3.414 -1.403 -4.094 1.00 95.31 103 ARG A O 1
ATOM 857 N N . ILE A 1 104 ? 2.592 0.606 -3.422 1.00 97.06 104 ILE A N 1
ATOM 858 C CA . ILE A 1 104 ? 1.643 0.149 -2.406 1.00 97.06 104 ILE A CA 1
ATOM 859 C C . ILE A 1 104 ? 0.345 0.930 -2.616 1.00 97.06 104 ILE A C 1
ATOM 861 O O . ILE A 1 104 ? 0.387 2.142 -2.818 1.00 97.06 104 ILE A O 1
ATOM 865 N N . GLY A 1 105 ? -0.805 0.265 -2.611 1.00 97.00 105 GLY A N 1
ATOM 866 C CA . GLY A 1 105 ? -2.094 0.930 -2.789 1.00 97.00 105 GLY A CA 1
ATOM 867 C C . GLY A 1 105 ? -3.215 0.301 -1.981 1.00 97.00 105 GLY A C 1
ATOM 868 O O . GLY A 1 105 ? -3.127 -0.855 -1.587 1.00 97.00 105 GLY A O 1
ATOM 869 N N . VAL A 1 106 ? -4.272 1.075 -1.762 1.00 98.00 106 VAL A N 1
ATOM 870 C CA . VAL A 1 106 ? -5.484 0.652 -1.052 1.00 98.00 106 VAL A CA 1
ATOM 871 C C . VAL A 1 106 ? -6.502 0.132 -2.060 1.00 98.00 106 VAL A C 1
ATOM 873 O O . VAL A 1 106 ? -6.818 0.822 -3.031 1.00 98.00 106 VAL A O 1
ATOM 876 N N . LEU A 1 107 ? -7.019 -1.076 -1.854 1.00 96.94 107 LEU A N 1
ATOM 877 C CA . LEU A 1 107 ? -8.048 -1.680 -2.700 1.00 96.94 107 LEU A CA 1
ATOM 878 C C . LEU A 1 107 ? -9.455 -1.376 -2.179 1.00 96.94 107 LEU A C 1
ATOM 880 O O . LEU A 1 107 ? -9.655 -1.082 -1.007 1.00 96.94 107 LEU A O 1
ATOM 884 N N . GLU A 1 108 ? -10.460 -1.494 -3.047 1.00 95.56 108 GLU A N 1
ATOM 885 C CA . GLU A 1 108 ? -11.875 -1.420 -2.644 1.00 95.56 108 GLU A CA 1
ATOM 886 C C . GLU A 1 108 ? -12.335 -2.667 -1.875 1.00 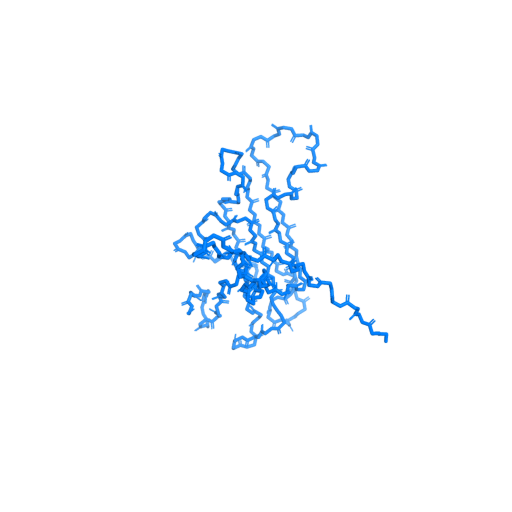95.56 108 GLU A C 1
ATOM 888 O O . GLU A 1 108 ? -13.264 -2.592 -1.069 1.00 95.56 108 GLU A O 1
ATOM 893 N N . SER A 1 109 ? -11.670 -3.807 -2.090 1.00 95.50 109 SER A N 1
ATOM 894 C CA . SER A 1 109 ? -11.936 -5.028 -1.334 1.00 95.50 109 SER A CA 1
ATOM 895 C C . SER A 1 109 ? -11.544 -4.871 0.134 1.00 95.50 109 SER A C 1
ATOM 897 O O . SER A 1 109 ? -10.642 -4.108 0.479 1.00 95.50 109 SER A O 1
ATOM 899 N N . LYS A 1 110 ? -12.249 -5.602 0.999 1.00 96.81 110 LYS A N 1
ATOM 900 C CA . LYS A 1 110 ? -12.050 -5.582 2.447 1.00 96.81 110 LYS A CA 1
ATOM 901 C C . LYS A 1 110 ? -11.974 -7.000 2.988 1.00 96.81 110 LYS A C 1
ATOM 903 O O . LYS A 1 110 ? -12.723 -7.876 2.544 1.00 96.81 110 LYS A O 1
ATOM 908 N N . THR A 1 111 ? -11.155 -7.186 4.014 1.00 97.0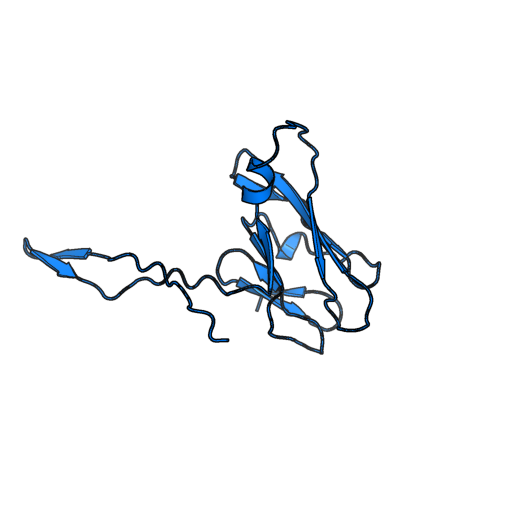6 111 THR A N 1
ATOM 909 C CA . THR A 1 111 ? -11.111 -8.398 4.831 1.00 97.06 111 THR A CA 1
ATOM 910 C C . THR A 1 111 ? -11.292 -7.996 6.292 1.00 97.06 111 THR A C 1
ATOM 912 O O . THR A 1 111 ? -10.541 -7.173 6.800 1.00 97.06 111 THR A O 1
ATOM 915 N N . ASN A 1 112 ? -12.282 -8.575 6.982 1.00 94.19 112 ASN A N 1
ATOM 916 C CA . ASN A 1 112 ? -12.624 -8.213 8.369 1.00 94.19 112 ASN A CA 1
ATOM 917 C C . ASN A 1 112 ? -12.819 -6.693 8.553 1.00 94.19 112 ASN A C 1
ATOM 919 O O . ASN A 1 112 ? -12.230 -6.095 9.448 1.00 94.19 112 ASN A O 1
ATOM 923 N N . ASP A 1 113 ? -13.599 -6.086 7.654 1.00 95.19 113 ASP A N 1
ATOM 924 C CA . ASP A 1 113 ? -13.950 -4.656 7.624 1.00 95.19 113 ASP A CA 1
ATOM 925 C C . ASP A 1 113 ? -12.794 -3.663 7.394 1.00 95.19 113 ASP A C 1
ATOM 927 O O . ASP A 1 113 ? -13.039 -2.467 7.248 1.00 95.19 113 ASP A O 1
ATOM 931 N N . VAL A 1 114 ? -11.563 -4.153 7.220 1.00 96.88 114 VAL A N 1
ATOM 932 C CA . VAL A 1 114 ? -10.386 -3.351 6.859 1.00 96.88 114 VAL A CA 1
ATOM 933 C C . VAL A 1 114 ? -10.075 -3.511 5.370 1.00 96.88 114 VAL A C 1
ATOM 935 O O . VAL A 1 114 ? -10.135 -4.620 4.833 1.00 96.88 114 VAL A O 1
ATOM 938 N N . HIS A 1 115 ? -9.768 -2.407 4.688 1.00 97.81 115 HIS A N 1
ATOM 939 C CA . HIS A 1 115 ? -9.386 -2.386 3.276 1.00 97.81 115 HIS A CA 1
ATOM 940 C C . HIS A 1 115 ? -8.143 -3.242 3.011 1.00 97.81 115 HIS A C 1
ATOM 942 O O . HIS A 1 115 ? -7.146 -3.147 3.718 1.00 97.81 115 HIS A O 1
ATOM 948 N N . ASP A 1 116 ? -8.187 -4.069 1.966 1.00 97.19 116 ASP A N 1
ATOM 949 C CA . ASP A 1 116 ? -7.016 -4.827 1.531 1.00 97.19 116 ASP A CA 1
ATOM 950 C C . ASP A 1 116 ? -5.992 -3.888 0.873 1.00 97.19 116 ASP A C 1
ATOM 952 O O . ASP A 1 116 ? -6.342 -2.852 0.295 1.00 97.19 116 ASP A O 1
ATOM 956 N N . LEU A 1 117 ? -4.719 -4.280 0.895 1.00 96.75 117 LEU A N 1
ATOM 957 C CA . LEU A 1 117 ? -3.655 -3.545 0.214 1.00 96.75 117 LEU A CA 1
ATOM 958 C C . LEU A 1 117 ? -3.173 -4.315 -1.009 1.00 96.75 117 LEU A C 1
ATOM 960 O O . LEU A 1 117 ? -3.200 -5.541 -1.040 1.00 96.75 117 LEU A O 1
ATOM 964 N N . VAL A 1 118 ? -2.687 -3.593 -2.011 1.00 95.38 118 VAL A N 1
ATOM 965 C CA . VAL A 1 118 ? -1.966 -4.162 -3.148 1.00 95.38 118 VAL A CA 1
ATOM 966 C C . VAL A 1 118 ? -0.522 -3.699 -3.145 1.00 95.38 118 VAL A C 1
ATOM 968 O O . VAL A 1 118 ? -0.236 -2.516 -2.965 1.00 95.38 118 VAL A O 1
ATOM 971 N N . ILE A 1 119 ? 0.382 -4.629 -3.415 1.00 94.44 119 ILE A N 1
ATOM 972 C CA . ILE A 1 119 ? 1.801 -4.392 -3.619 1.00 94.44 119 ILE A CA 1
ATOM 973 C C . ILE A 1 119 ? 2.149 -4.687 -5.075 1.00 94.44 119 ILE A C 1
ATOM 975 O O . ILE A 1 119 ? 1.735 -5.691 -5.652 1.00 94.44 119 ILE A O 1
ATOM 979 N N . GLY A 1 120 ? 2.938 -3.808 -5.694 1.00 91.38 120 GLY A N 1
ATOM 980 C CA . GLY A 1 120 ? 3.348 -3.996 -7.084 1.00 91.38 120 GLY A CA 1
ATOM 981 C C . GLY A 1 120 ? 2.139 -3.979 -8.021 1.00 91.38 120 GLY A C 1
ATOM 982 O O . GLY A 1 120 ? 1.379 -3.009 -8.024 1.00 91.38 120 GLY A O 1
ATOM 983 N N . CYS A 1 121 ? 1.969 -5.012 -8.845 1.00 88.38 121 CYS A N 1
ATOM 984 C CA . CYS A 1 121 ? 0.866 -5.068 -9.804 1.00 88.38 121 CYS A CA 1
ATOM 985 C C . CYS A 1 121 ? -0.389 -5.717 -9.211 1.00 88.38 121 CYS A C 1
ATOM 987 O O . CYS A 1 121 ? -1.474 -5.152 -9.347 1.00 88.38 121 CYS A O 1
ATOM 989 N N . ASP A 1 122 ? -0.233 -6.857 -8.547 1.00 89.44 122 ASP A N 1
ATOM 990 C CA . ASP A 1 122 ? -1.308 -7.815 -8.282 1.00 89.44 122 ASP A CA 1
ATOM 991 C C . ASP A 1 122 ? -1.221 -8.524 -6.923 1.00 89.44 122 ASP A C 1
ATOM 993 O O . ASP A 1 122 ? -2.170 -9.206 -6.542 1.00 89.44 122 ASP A O 1
ATOM 997 N N . GLU A 1 123 ? -0.132 -8.361 -6.170 1.00 93.25 123 GLU A N 1
ATOM 998 C CA . GLU A 1 123 ? 0.021 -9.022 -4.874 1.00 93.25 123 GLU A CA 1
ATOM 999 C C . GLU A 1 123 ? -0.892 -8.360 -3.838 1.00 93.25 123 GLU A C 1
ATOM 1001 O O . GLU A 1 123 ? -0.774 -7.163 -3.584 1.00 93.25 123 GLU A O 1
ATOM 1006 N N . ILE A 1 124 ? -1.808 -9.127 -3.242 1.00 95.00 124 ILE A N 1
ATOM 1007 C CA . ILE A 1 124 ? -2.789 -8.611 -2.282 1.00 95.00 124 ILE A CA 1
ATOM 1008 C C . ILE A 1 124 ? -2.356 -8.969 -0.864 1.00 95.00 124 ILE A C 1
ATOM 1010 O O . ILE A 1 124 ? -2.168 -10.142 -0.538 1.00 95.00 124 ILE A O 1
ATOM 1014 N N . LEU A 1 125 ? -2.285 -7.958 -0.004 1.00 95.62 125 LEU A N 1
ATOM 1015 C CA . LEU A 1 125 ? -2.200 -8.143 1.431 1.00 95.62 125 LEU A CA 1
ATOM 1016 C C . LEU A 1 125 ? -3.582 -8.041 2.060 1.00 95.62 125 LEU A C 1
ATOM 1018 O O . LEU A 1 125 ? -4.298 -7.059 1.855 1.00 95.62 125 LEU A O 1
ATOM 1022 N N . LYS A 1 126 ? -3.933 -9.038 2.867 1.00 96.00 126 LYS A N 1
ATOM 1023 C CA . LYS A 1 126 ? -5.232 -9.105 3.540 1.00 96.00 126 LYS A CA 1
ATOM 1024 C C . LYS A 1 126 ? -5.079 -8.962 5.039 1.00 96.00 126 LYS A C 1
ATOM 1026 O O . LYS A 1 126 ? -4.107 -9.436 5.620 1.00 96.00 126 LYS A O 1
ATOM 1031 N N . TRP A 1 127 ? -6.071 -8.340 5.658 1.00 95.94 127 TRP A N 1
ATOM 1032 C CA . TRP A 1 127 ? -6.108 -8.157 7.100 1.00 95.94 127 TRP A CA 1
ATOM 1033 C C . TRP A 1 127 ? -6.489 -9.453 7.828 1.00 95.94 127 TRP A C 1
ATOM 1035 O O . TRP A 1 127 ? -7.533 -10.050 7.548 1.00 95.94 127 TRP A O 1
ATOM 1045 N N . ASN A 1 128 ? -5.684 -9.879 8.803 1.00 93.25 128 ASN A N 1
ATOM 1046 C CA . ASN A 1 128 ? -5.951 -11.081 9.607 1.00 93.25 128 ASN A CA 1
ATOM 1047 C C . ASN A 1 128 ? -6.574 -10.795 10.987 1.00 93.25 128 ASN A C 1
ATOM 1049 O O . ASN A 1 128 ? -6.763 -11.715 11.780 1.00 93.25 128 ASN A O 1
ATOM 1053 N N . GLY A 1 129 ? -6.906 -9.532 11.272 1.00 92.12 129 GLY A N 1
ATOM 1054 C CA . GLY A 1 129 ? -7.415 -9.076 12.570 1.00 92.12 129 GLY A CA 1
ATOM 1055 C C . GLY A 1 129 ? -6.375 -8.331 13.411 1.00 92.12 129 GLY A C 1
ATOM 1056 O O . GLY A 1 129 ? -6.757 -7.568 14.296 1.00 92.12 129 GLY A O 1
ATOM 1057 N N . TYR A 1 130 ? -5.083 -8.510 13.116 1.00 91.25 130 TYR A N 1
ATOM 1058 C CA . TYR A 1 130 ? -3.981 -7.871 13.845 1.00 91.25 130 TYR A CA 1
ATOM 1059 C C . TYR A 1 130 ? -2.984 -7.154 12.933 1.00 91.25 130 TYR A C 1
ATOM 1061 O O . TYR A 1 130 ? -2.441 -6.123 13.326 1.00 91.25 130 TYR A O 1
ATOM 1069 N N . THR A 1 131 ? -2.715 -7.718 11.754 1.00 94.06 131 THR A N 1
ATOM 1070 C CA . THR A 1 131 ? -1.791 -7.172 10.755 1.00 94.06 131 THR A CA 1
ATOM 1071 C C . THR A 1 131 ? -2.189 -7.623 9.343 1.00 94.06 131 THR A C 1
ATOM 1073 O O . THR A 1 131 ? -3.159 -8.368 9.156 1.00 94.06 131 THR A O 1
ATOM 1076 N N . TYR A 1 132 ? -1.434 -7.171 8.345 1.00 95.19 132 TYR A N 1
ATOM 1077 C CA . TYR A 1 132 ? -1.547 -7.613 6.962 1.00 95.19 132 TYR A CA 1
ATOM 1078 C C . TYR A 1 132 ? -0.658 -8.829 6.677 1.00 95.19 132 TYR A C 1
ATOM 1080 O O . TYR A 1 132 ? 0.501 -8.875 7.080 1.00 95.19 132 TYR A O 1
ATOM 1088 N N . GLU A 1 133 ? -1.185 -9.790 5.920 1.00 93.94 133 GLU A N 1
ATOM 1089 C CA . GLU A 1 133 ? -0.460 -10.980 5.461 1.00 93.94 133 GLU A CA 1
ATOM 1090 C C . GLU A 1 133 ? -0.638 -11.197 3.951 1.00 93.94 133 GLU A C 1
ATOM 1092 O O . GLU A 1 133 ? -1.679 -10.851 3.382 1.00 93.94 133 GLU A O 1
ATOM 1097 N N . LYS A 1 134 ? 0.367 -11.799 3.301 1.00 90.25 134 LYS A N 1
ATOM 1098 C CA . LYS A 1 134 ? 0.242 -12.273 1.913 1.00 90.25 134 LYS A CA 1
ATOM 1099 C C . LYS A 1 134 ? -0.687 -13.484 1.873 1.00 90.25 134 LYS A C 1
ATOM 1101 O O . LYS A 1 134 ? -0.564 -14.369 2.723 1.00 90.25 134 LYS A O 1
ATOM 1106 N N . LYS A 1 135 ? -1.562 -13.557 0.871 1.00 70.00 135 LYS A N 1
ATOM 1107 C CA . LYS A 1 135 ? -2.358 -14.759 0.579 1.00 70.00 135 LYS A CA 1
ATOM 1108 C C . LYS A 1 135 ? -2.126 -15.285 -0.822 1.00 70.00 135 LYS A C 1
ATOM 1110 O O . LYS A 1 135 ? -1.906 -14.455 -1.726 1.00 70.00 135 LYS A O 1
#

Foldseek 3Di:
DDDDDDWPWDWDWDDDPNDTDTDDTDTLQAADFPDKDFLVVVVVDPDPPQPDKDWDWDQFLPPPDIWIWMFGHDPVVSWTDPIWTQHPNRIADCCVPQPTFRMKGWHPDADPSGTWIDTHGRFIWYDPPRHTHTD

pLDDT: mean 83.62, std 17.78, range [31.52, 98.0]

Radius of gyration: 18.06 Å; chains: 1; bounding box: 40×41×56 Å

Secondary structure (DSSP, 8-state):
--------EEEEEEEETTEEEEEEEEE--PPPPSEEEEGGGGTT-----TT-EEEEEE-SSSSSS-EEEEEEEETTTTEEEEEEEEETTEEE--HHHH-S-SEEEEEEEEETTEEEEEETTTEEEEE-SSSEEE-

Organism: NCBI:txid2803949

Sequence (135 aa):
MATQLYVKTKKGYIYENNNFKTIKFISDDKLNAIIELKSEDFLTYEDDTFDKKLSIKYDLDNNGIEDEISGKYWERWGSLFDCTVILNHKELELEDVIGAPKRIGVLESKTNDVHDLVIGCDEILKWNGYTYEKK